Protein AF-A0A7K1BX70-F1 (afdb_monomer_lite)

Structure (mmCIF, N/CA/C/O backbone):
data_AF-A0A7K1BX70-F1
#
_entry.id   AF-A0A7K1BX70-F1
#
loop_
_atom_site.group_PDB
_atom_site.id
_atom_site.type_symbol
_atom_site.label_atom_id
_atom_site.label_alt_id
_atom_site.label_comp_id
_atom_site.label_asym_id
_atom_site.label_entity_id
_atom_site.label_seq_id
_atom_site.pdbx_PDB_ins_code
_atom_site.Cartn_x
_atom_site.Cartn_y
_atom_site.Cartn_z
_atom_site.occupancy
_atom_site.B_iso_or_equiv
_atom_site.auth_seq_id
_atom_site.auth_comp_id
_atom_site.auth_asym_id
_atom_site.auth_atom_id
_atom_site.pdbx_PDB_model_num
ATOM 1 N N . MET A 1 1 ? -24.977 16.972 31.264 1.00 36.94 1 MET A N 1
ATOM 2 C CA . MET A 1 1 ? -24.360 17.171 29.938 1.00 36.94 1 MET A CA 1
ATOM 3 C C . MET A 1 1 ? -24.711 15.942 29.127 1.00 36.94 1 MET A C 1
ATOM 5 O O . MET A 1 1 ? -24.202 14.877 29.434 1.00 36.94 1 MET A O 1
ATOM 9 N N . ASN A 1 2 ? -25.722 16.041 28.268 1.00 39.69 2 ASN A N 1
ATOM 10 C CA . ASN A 1 2 ? -26.367 14.892 27.641 1.00 39.69 2 ASN A CA 1
ATOM 11 C C . ASN A 1 2 ? -26.481 15.146 26.136 1.00 39.69 2 ASN A C 1
ATOM 13 O O . ASN A 1 2 ? -26.977 16.198 25.749 1.00 39.69 2 ASN A O 1
ATOM 17 N N . GLN A 1 3 ? -26.112 14.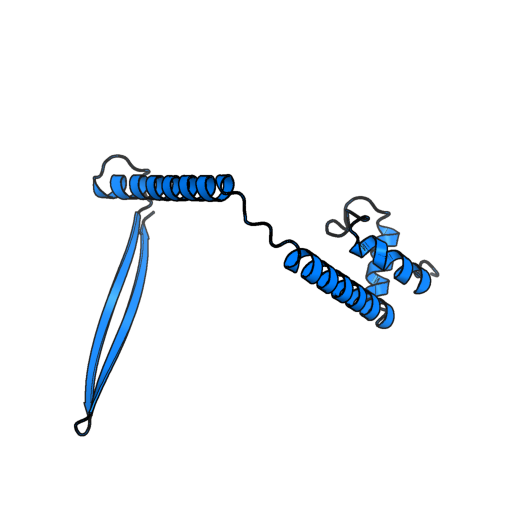116 25.372 1.00 47.56 3 GLN A N 1
ATOM 18 C CA . GLN A 1 3 ? -26.653 13.758 24.058 1.00 47.56 3 GLN A CA 1
ATOM 19 C C . GLN A 1 3 ? -26.112 14.502 22.831 1.00 47.56 3 GLN A C 1
ATOM 21 O O . GLN A 1 3 ? -26.780 15.344 22.249 1.00 47.56 3 GLN A O 1
ATOM 26 N N . ASN A 1 4 ? -24.956 14.032 22.361 1.00 50.25 4 ASN A N 1
ATOM 27 C CA . ASN A 1 4 ? -24.697 13.887 20.926 1.00 50.25 4 ASN A CA 1
ATOM 28 C C . ASN A 1 4 ? -24.062 12.505 20.663 1.00 50.25 4 ASN A C 1
ATOM 30 O O . ASN A 1 4 ? -22.983 12.376 20.094 1.00 50.25 4 ASN A O 1
ATOM 34 N N . LYS A 1 5 ? -24.690 11.452 21.212 1.00 63.41 5 LYS A N 1
ATOM 35 C CA . LYS A 1 5 ? -24.203 10.074 21.082 1.00 63.41 5 LYS A CA 1
ATOM 36 C C . LYS A 1 5 ? -24.778 9.495 19.792 1.00 63.41 5 LYS A C 1
ATOM 38 O O . LYS A 1 5 ? -25.985 9.274 19.720 1.00 63.41 5 LYS A O 1
ATOM 43 N N . VAL A 1 6 ? -23.925 9.295 18.790 1.00 71.00 6 VAL A N 1
ATOM 44 C CA . VAL A 1 6 ? -24.292 8.621 17.537 1.00 71.00 6 VAL A CA 1
ATOM 45 C C . VAL A 1 6 ? -24.867 7.242 17.871 1.00 71.00 6 VAL A C 1
ATOM 47 O O . VAL A 1 6 ? -24.299 6.506 18.685 1.00 71.00 6 VAL A O 1
ATOM 50 N N . ASN A 1 7 ? -26.025 6.921 17.293 1.00 83.31 7 ASN A N 1
ATOM 51 C CA . ASN A 1 7 ? -26.640 5.600 17.430 1.00 83.31 7 ASN A CA 1
ATOM 52 C C . ASN A 1 7 ? -25.920 4.603 16.505 1.00 83.31 7 ASN A C 1
ATOM 54 O O . ASN A 1 7 ? -25.501 4.987 15.415 1.00 83.31 7 ASN A O 1
ATOM 58 N N . CYS A 1 8 ? -25.817 3.334 16.904 1.00 85.69 8 CYS A N 1
ATOM 59 C CA . CYS A 1 8 ? -25.258 2.269 16.073 1.00 85.69 8 CYS A CA 1
ATOM 60 C C . CYS A 1 8 ? -25.926 2.217 14.690 1.00 85.69 8 CYS A C 1
ATOM 62 O O . CYS A 1 8 ? -25.225 2.120 13.695 1.00 85.69 8 CYS A O 1
ATOM 64 N N . ASP A 1 9 ? -27.250 2.388 14.600 1.00 83.88 9 ASP A N 1
ATOM 65 C CA . ASP A 1 9 ? -27.957 2.382 13.305 1.00 83.88 9 ASP A CA 1
ATOM 66 C C . ASP A 1 9 ? -27.480 3.505 12.370 1.00 83.88 9 ASP A C 1
ATOM 68 O O . ASP A 1 9 ? -27.389 3.332 11.156 1.00 83.88 9 ASP A O 1
ATOM 72 N N . GLN A 1 10 ? -27.147 4.666 12.943 1.00 81.44 10 GLN A N 1
ATOM 73 C CA . GLN A 1 10 ? -26.573 5.776 12.189 1.00 81.44 10 GLN A CA 1
ATOM 74 C C . GLN A 1 10 ? -25.132 5.449 11.802 1.00 81.44 10 GLN A C 1
ATOM 76 O O . GLN A 1 10 ? -24.778 5.602 10.639 1.00 81.44 10 GLN A O 1
ATOM 81 N N . ALA A 1 11 ? -24.322 4.950 12.741 1.00 80.06 11 ALA A N 1
ATOM 82 C CA . ALA A 1 11 ? -22.934 4.584 12.481 1.00 80.06 11 ALA A CA 1
ATOM 83 C C . ALA A 1 11 ? -22.810 3.548 11.354 1.00 80.06 11 ALA A C 1
ATOM 85 O O . ALA A 1 11 ? -22.004 3.742 10.449 1.00 80.06 11 ALA A O 1
ATOM 86 N N . LEU A 1 12 ? -23.662 2.518 11.360 1.00 83.62 12 LEU A N 1
ATOM 87 C CA . LEU A 1 12 ? -23.725 1.482 10.328 1.00 83.62 12 LEU A CA 1
ATOM 88 C C . LEU A 1 12 ? -24.042 2.061 8.944 1.00 83.62 12 LEU A C 1
ATOM 90 O O . LEU A 1 12 ? -23.360 1.733 7.979 1.00 83.62 12 LEU A O 1
ATOM 94 N N . ALA A 1 13 ? -25.010 2.978 8.843 1.00 82.88 13 ALA A N 1
ATOM 95 C CA . ALA A 1 13 ? -25.332 3.639 7.575 1.00 82.88 13 ALA A CA 1
ATOM 96 C C . ALA A 1 13 ? -24.161 4.476 7.023 1.00 82.88 13 ALA A C 1
ATOM 98 O O . ALA A 1 13 ? -24.012 4.612 5.809 1.00 82.88 13 ALA A O 1
ATOM 99 N N . PHE A 1 14 ? -23.313 5.019 7.902 1.00 80.88 14 PHE A N 1
ATOM 100 C CA . PHE A 1 14 ? -22.124 5.772 7.500 1.00 80.88 14 PHE A CA 1
ATOM 101 C C . PHE A 1 14 ? -20.930 4.889 7.123 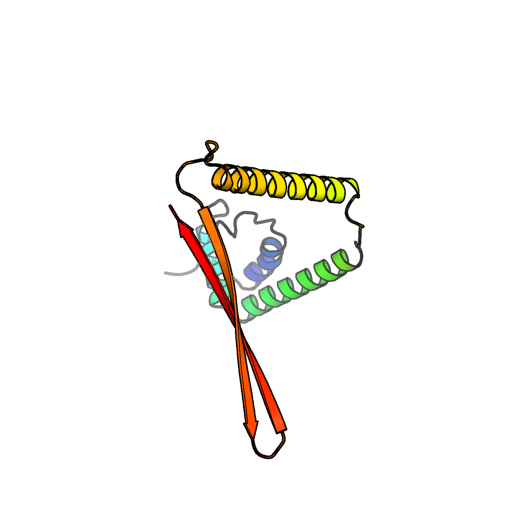1.00 80.88 14 PHE A C 1
ATOM 103 O O . PHE A 1 14 ? -20.039 5.390 6.440 1.00 80.88 14 PHE A O 1
ATOM 110 N N . ILE A 1 15 ? -20.897 3.602 7.497 1.00 82.62 15 ILE A N 1
ATOM 111 C CA . ILE A 1 15 ? -19.802 2.695 7.107 1.00 82.62 15 ILE A CA 1
ATOM 112 C C . ILE A 1 15 ? -19.670 2.665 5.584 1.00 82.62 15 ILE A C 1
ATOM 114 O O . ILE A 1 15 ? -18.582 2.904 5.073 1.00 82.62 15 ILE A O 1
ATOM 118 N N . THR A 1 16 ? -20.770 2.459 4.857 1.00 80.25 16 THR A N 1
ATOM 119 C CA . THR A 1 16 ? -20.764 2.412 3.387 1.00 80.25 16 THR A CA 1
ATOM 120 C C . THR A 1 16 ? -20.200 3.701 2.783 1.00 80.25 16 THR A C 1
ATOM 122 O O . THR A 1 16 ? -19.273 3.651 1.984 1.00 80.25 16 THR A O 1
ATOM 125 N N . LEU A 1 17 ? -20.657 4.863 3.263 1.00 79.69 17 LEU A N 1
ATOM 126 C CA . LEU A 1 17 ? -20.195 6.173 2.784 1.00 79.69 17 LEU A CA 1
ATOM 127 C C . LEU A 1 17 ? -18.699 6.417 3.053 1.00 79.69 17 LEU A C 1
ATOM 129 O O . LEU A 1 17 ? -18.005 7.002 2.218 1.00 79.69 17 LEU A O 1
ATOM 133 N N . ILE A 1 18 ? -18.196 5.958 4.206 1.00 77.81 18 ILE A N 1
ATOM 134 C CA . ILE A 1 18 ? -16.773 6.046 4.564 1.00 77.81 18 ILE A CA 1
ATOM 135 C C . ILE A 1 18 ? -15.930 5.133 3.670 1.00 77.81 18 ILE A C 1
ATOM 137 O O . ILE A 1 18 ? -14.826 5.505 3.268 1.00 77.81 18 ILE A O 1
ATOM 141 N N . LEU A 1 19 ? -16.416 3.927 3.378 1.00 78.19 19 LEU A N 1
ATOM 142 C CA . LEU A 1 19 ? -15.668 2.933 2.612 1.00 78.19 19 LEU A CA 1
ATOM 143 C C . LEU A 1 19 ? -15.669 3.189 1.104 1.00 78.19 19 LEU A C 1
ATOM 145 O O . LEU A 1 19 ? -14.654 2.923 0.454 1.00 78.19 19 LEU A O 1
ATOM 149 N N . ASP A 1 20 ? -16.749 3.757 0.572 1.00 74.75 20 ASP A N 1
ATOM 150 C CA . ASP A 1 20 ? -16.851 4.161 -0.833 1.00 74.75 20 ASP A CA 1
ATOM 151 C C . ASP A 1 20 ? -15.994 5.397 -1.149 1.00 74.75 20 ASP A C 1
ATOM 153 O O . ASP A 1 20 ? -15.793 5.749 -2.311 1.00 74.75 20 ASP A O 1
ATOM 157 N N . GLY A 1 21 ? -15.437 6.050 -0.122 1.00 66.75 21 GLY A N 1
ATOM 158 C CA . GLY A 1 21 ? -14.621 7.250 -0.282 1.00 66.75 21 GLY A CA 1
ATOM 159 C C . GLY A 1 21 ? -15.428 8.475 -0.719 1.00 66.75 21 GLY A C 1
ATOM 160 O O . GLY A 1 21 ? -14.834 9.513 -1.002 1.00 66.75 21 GLY A O 1
ATOM 161 N N . GLU A 1 22 ? -16.766 8.389 -0.735 1.00 56.81 22 GLU A N 1
ATOM 162 C CA . GLU A 1 22 ? -17.656 9.528 -0.997 1.00 56.81 22 GLU A CA 1
ATOM 163 C C . GLU A 1 22 ? -17.511 10.611 0.078 1.00 56.81 22 GLU A C 1
ATOM 165 O O . GLU A 1 22 ? -17.663 11.803 -0.190 1.00 56.81 22 GLU A O 1
ATOM 170 N N . THR A 1 23 ? -17.089 10.223 1.282 1.00 55.44 23 THR A N 1
ATOM 171 C CA . THR A 1 23 ? -16.493 11.142 2.251 1.00 55.44 23 THR A CA 1
ATOM 172 C C . THR A 1 23 ? -15.022 11.367 1.892 1.00 55.44 23 THR A C 1
ATOM 174 O O . THR A 1 23 ? -14.117 10.908 2.593 1.00 55.44 23 THR A O 1
ATOM 177 N N . SER A 1 24 ? -14.748 12.057 0.785 1.00 47.09 24 SER A N 1
ATOM 178 C CA . SER A 1 24 ? -13.389 12.324 0.277 1.00 47.09 24 SER A CA 1
ATOM 179 C C . SER A 1 24 ? -12.553 13.277 1.172 1.00 47.09 24 SER A C 1
ATOM 181 O O . SER A 1 24 ? -11.682 13.990 0.682 1.00 47.09 24 SER A O 1
ATOM 183 N N . ALA A 1 25 ? -12.798 13.281 2.489 1.00 45.62 25 ALA A N 1
ATOM 184 C CA . ALA A 1 25 ? -12.159 14.100 3.518 1.00 45.62 25 ALA A CA 1
ATOM 185 C C . ALA A 1 25 ? -11.946 13.337 4.853 1.00 45.62 25 ALA A C 1
ATOM 187 O O . ALA A 1 25 ? -12.079 13.921 5.920 1.00 45.62 25 ALA A O 1
ATOM 188 N N . VAL A 1 26 ? -11.658 12.023 4.845 1.00 48.91 26 VAL A N 1
ATOM 189 C CA . VAL A 1 26 ? -11.462 11.243 6.102 1.00 48.91 26 VAL A CA 1
ATOM 190 C C . VAL A 1 26 ? -10.019 10.741 6.312 1.00 48.91 26 VAL A C 1
ATOM 192 O O . VAL A 1 26 ? -9.692 10.222 7.373 1.00 48.91 26 VAL A O 1
ATOM 195 N N . ILE A 1 27 ? -9.096 11.011 5.377 1.00 45.62 27 ILE A N 1
ATOM 196 C CA . ILE A 1 27 ? -7.648 11.109 5.703 1.00 45.62 27 ILE A CA 1
ATOM 197 C C . ILE A 1 27 ? -7.230 12.577 5.906 1.00 45.62 27 ILE A C 1
ATOM 199 O O . ILE A 1 27 ? -6.085 12.875 6.224 1.00 45.62 27 ILE A O 1
ATOM 203 N N . ASP A 1 28 ? -8.189 13.497 5.831 1.00 44.75 28 ASP A N 1
ATOM 204 C CA . ASP A 1 28 ? -8.025 14.850 6.337 1.00 44.75 28 ASP A CA 1
ATOM 205 C C . ASP A 1 28 ? -9.244 15.186 7.195 1.00 44.75 28 ASP A C 1
ATOM 207 O O . ASP A 1 28 ? -10.127 15.944 6.808 1.00 44.75 28 ASP A O 1
ATOM 211 N N . ILE A 1 29 ? -9.297 14.589 8.392 1.00 48.41 29 ILE A N 1
ATOM 212 C CA . ILE A 1 29 ? -10.314 14.845 9.436 1.00 48.41 29 ILE A CA 1
ATOM 213 C C . ILE A 1 29 ? -10.342 16.346 9.843 1.00 48.41 29 ILE A C 1
ATOM 215 O O . ILE A 1 29 ? -11.140 16.764 10.672 1.00 48.41 29 ILE A O 1
ATOM 219 N N . SER A 1 30 ? -9.508 17.196 9.235 1.00 46.50 30 SER A N 1
ATOM 220 C CA . SER A 1 30 ? -9.524 18.647 9.398 1.00 46.50 30 SER A CA 1
ATOM 221 C C . SER A 1 30 ? -10.386 19.407 8.369 1.00 46.50 30 SER A C 1
ATOM 223 O O . SER A 1 30 ? -10.760 20.544 8.646 1.00 46.50 30 SER A O 1
ATOM 225 N N . GLN A 1 31 ? -10.677 18.802 7.209 1.00 46.78 31 GLN A N 1
ATOM 226 C CA . GLN A 1 31 ? -11.247 19.395 5.987 1.00 46.78 31 GLN A CA 1
ATOM 227 C C . GLN A 1 31 ? -12.708 19.892 6.027 1.00 46.78 31 GLN A C 1
ATOM 229 O O . GLN A 1 31 ? -12.969 21.065 6.240 1.00 46.78 31 GLN A O 1
ATOM 234 N N . ASP A 1 32 ? -13.680 19.012 5.718 1.00 50.62 32 ASP A N 1
ATOM 235 C CA . ASP A 1 32 ? -14.966 19.476 5.147 1.00 50.62 32 ASP A CA 1
ATOM 236 C C . ASP A 1 32 ? -16.201 18.554 5.346 1.00 50.62 32 ASP A C 1
ATOM 238 O O . ASP A 1 32 ? -17.093 18.489 4.504 1.00 50.62 32 ASP A O 1
ATOM 242 N N . PHE A 1 33 ? -16.347 17.877 6.488 1.00 49.41 33 PHE A N 1
ATOM 243 C CA . PHE A 1 33 ? -17.638 17.277 6.884 1.00 49.41 33 PHE A CA 1
ATOM 244 C C . PHE A 1 33 ? -17.866 17.500 8.379 1.00 49.41 33 PHE A C 1
ATOM 246 O O . PHE A 1 33 ? -17.353 16.727 9.175 1.00 49.41 33 PHE A O 1
ATOM 253 N N . ASN A 1 34 ? -18.594 18.568 8.753 1.00 54.47 34 ASN A N 1
ATOM 254 C CA . ASN A 1 34 ? -19.058 18.878 10.123 1.00 54.47 34 ASN A CA 1
ATOM 255 C C . ASN A 1 34 ? -18.187 18.247 11.228 1.00 54.47 34 ASN A C 1
ATOM 257 O O . ASN A 1 34 ? -18.534 17.179 11.739 1.00 54.47 34 ASN A O 1
ATOM 261 N N . SER A 1 35 ? -17.065 18.891 11.567 1.00 61.09 35 SER A N 1
ATOM 262 C CA . SER A 1 35 ? -16.010 18.345 12.441 1.00 61.09 35 SER A CA 1
ATOM 263 C C . SER A 1 35 ? -16.534 17.655 13.709 1.00 61.09 35 SER A C 1
ATOM 265 O O . SER A 1 35 ? -16.026 16.613 14.101 1.00 61.09 35 SER A O 1
ATOM 267 N N . GLU A 1 36 ? -17.621 18.158 14.299 1.00 66.38 36 GLU A N 1
ATOM 268 C CA . GLU A 1 36 ? -18.240 17.583 15.499 1.00 66.38 36 GLU A CA 1
ATOM 269 C C . GLU A 1 36 ? -18.868 16.190 15.275 1.00 66.38 36 GLU A C 1
ATOM 271 O O . GLU A 1 36 ? -18.787 15.314 16.139 1.00 66.38 36 GLU A O 1
ATOM 276 N N . PHE A 1 37 ? -19.489 15.948 14.116 1.00 70.94 37 PHE A N 1
ATOM 277 C CA . PHE A 1 37 ? -20.147 14.670 13.828 1.00 70.94 37 PHE A CA 1
ATOM 278 C C . PHE A 1 37 ? -19.141 13.590 13.416 1.00 70.94 37 PHE A C 1
ATOM 280 O O . PHE A 1 37 ? -19.260 12.448 13.859 1.00 70.94 37 PHE A O 1
ATOM 287 N N . GLY A 1 38 ? -18.126 13.949 12.621 1.00 70.12 38 GLY A N 1
ATOM 288 C CA . GLY A 1 38 ? -17.043 13.036 12.240 1.00 70.12 38 GLY A CA 1
ATOM 289 C C . GLY A 1 38 ? -16.210 12.576 13.441 1.00 70.12 38 GLY A C 1
ATOM 290 O O . GLY A 1 38 ? -15.900 11.388 13.566 1.00 70.12 38 GLY A O 1
ATOM 291 N N . GLU A 1 39 ? -15.919 13.487 14.373 1.00 73.31 39 GLU A N 1
ATOM 292 C CA . GLU A 1 39 ? -15.261 13.157 15.642 1.00 73.31 39 GLU A CA 1
ATOM 293 C C . GLU A 1 39 ? -16.133 12.236 16.506 1.00 73.31 39 GLU A C 1
ATOM 295 O O . GLU A 1 39 ? -15.656 11.201 16.970 1.00 73.31 39 GLU A O 1
ATOM 300 N N . SER A 1 40 ? -17.427 12.545 16.663 1.00 79.31 40 SER A N 1
ATOM 301 C CA . SER A 1 40 ? -18.358 11.705 17.434 1.00 79.31 40 SER A CA 1
ATOM 302 C C . SER A 1 40 ? -18.508 10.298 16.841 1.00 79.31 40 SER A C 1
ATOM 304 O O . SER A 1 40 ? -18.550 9.307 17.572 1.00 79.31 40 SER A O 1
ATOM 306 N N . LEU A 1 41 ? -18.517 10.183 15.511 1.00 78.31 41 LEU A N 1
ATOM 307 C CA . LEU A 1 41 ? -18.566 8.903 14.812 1.00 78.31 41 LEU A CA 1
ATOM 308 C C . LEU A 1 41 ? -17.261 8.108 14.976 1.00 78.31 41 LEU A C 1
ATOM 310 O O . LEU A 1 41 ? -17.299 6.902 15.212 1.00 78.31 41 LEU A O 1
ATOM 314 N N . THR A 1 42 ? -16.109 8.780 14.922 1.00 79.06 42 THR A N 1
ATOM 315 C CA . THR A 1 42 ? -14.801 8.154 15.175 1.00 79.06 42 THR A CA 1
ATOM 316 C C . THR A 1 42 ? -14.722 7.607 16.598 1.00 79.06 42 THR A C 1
ATOM 318 O O . THR A 1 42 ? -14.315 6.464 16.798 1.00 79.06 42 THR A O 1
ATOM 321 N N . ILE A 1 43 ? -15.175 8.387 17.583 1.00 82.75 43 ILE A N 1
ATOM 322 C CA . ILE A 1 43 ? -15.259 7.954 18.982 1.00 82.75 43 ILE A CA 1
ATOM 323 C C . ILE A 1 43 ? -16.225 6.770 19.113 1.00 82.75 43 ILE A C 1
ATOM 325 O O . ILE A 1 43 ? -15.906 5.793 19.786 1.00 82.75 43 ILE A O 1
ATOM 329 N N . HIS A 1 44 ? -17.370 6.796 18.424 1.00 85.00 44 HIS A N 1
ATOM 330 C CA . HIS A 1 44 ? -18.314 5.679 18.438 1.00 85.00 44 HIS A CA 1
ATOM 331 C C . HIS A 1 44 ? -17.676 4.380 17.933 1.00 85.00 44 HIS A C 1
ATOM 333 O O . HIS A 1 44 ? -17.825 3.351 18.586 1.00 85.00 44 HIS A O 1
ATOM 339 N N . PHE A 1 45 ? -16.937 4.407 16.820 1.00 81.19 45 PHE A N 1
ATOM 340 C CA . PHE A 1 45 ? -16.239 3.217 16.322 1.00 81.19 45 PHE A CA 1
ATOM 341 C C . PHE A 1 45 ? -15.131 2.729 17.267 1.00 81.19 45 PHE A C 1
ATOM 343 O O . PHE A 1 45 ? -14.881 1.533 17.316 1.00 81.19 45 PHE A O 1
ATOM 350 N N . GLN A 1 46 ? -14.506 3.614 18.049 1.00 83.19 46 GLN A N 1
ATOM 351 C CA . GLN A 1 46 ? -13.513 3.224 19.061 1.00 83.19 46 GLN A CA 1
ATOM 352 C C . GLN A 1 46 ? -14.145 2.626 20.328 1.00 83.19 46 GLN A C 1
ATOM 354 O O . GLN A 1 46 ? -13.553 1.761 20.968 1.00 83.19 46 GLN A O 1
ATOM 359 N N . GLU A 1 47 ? -15.335 3.087 20.716 1.00 86.12 47 GLU A N 1
ATOM 360 C CA . GLU A 1 47 ? -16.021 2.632 21.932 1.00 86.12 47 GLU A CA 1
ATOM 361 C C . GLU A 1 47 ? -16.965 1.439 21.687 1.00 86.12 47 GLU A C 1
ATOM 363 O O . GLU A 1 47 ? -17.303 0.706 22.622 1.00 86.12 47 GLU A O 1
ATOM 368 N N . CYS A 1 48 ? -17.417 1.235 20.446 1.00 87.38 48 CYS A N 1
ATOM 369 C CA . CYS A 1 48 ? -18.439 0.260 20.074 1.00 87.38 48 CYS A CA 1
ATOM 370 C C . CYS A 1 48 ? -17.849 -0.894 19.248 1.00 87.38 48 CYS A C 1
ATOM 372 O O . CYS A 1 48 ? -17.879 -0.884 18.017 1.00 87.38 48 CYS A O 1
ATOM 374 N N . SER A 1 49 ? -17.408 -1.947 19.944 1.00 87.38 49 SER A N 1
ATOM 375 C CA . SER A 1 49 ? -16.884 -3.182 19.337 1.00 87.38 49 SER A CA 1
ATOM 376 C C . SER A 1 49 ? -17.739 -3.787 18.201 1.00 87.38 49 SER A C 1
ATOM 378 O O . SER A 1 49 ? -17.147 -4.181 17.199 1.00 87.38 49 SER A O 1
ATOM 380 N N . PRO A 1 50 ? -19.089 -3.860 18.267 1.00 87.69 50 PRO A N 1
ATOM 381 C CA . PRO A 1 50 ? -19.861 -4.423 17.155 1.00 87.69 50 PRO A CA 1
ATOM 382 C C . PRO A 1 50 ? -19.845 -3.543 15.894 1.00 87.69 50 PRO A C 1
ATOM 384 O O . PRO A 1 50 ? -19.859 -4.065 14.784 1.00 87.69 50 PRO A O 1
ATOM 387 N N . CYS A 1 51 ? -19.790 -2.214 16.034 1.00 86.25 51 CYS A N 1
ATOM 388 C CA . CYS A 1 51 ? -19.693 -1.315 14.877 1.00 86.25 51 CYS A CA 1
ATOM 389 C C . CYS A 1 51 ? -18.283 -1.335 14.273 1.00 86.25 51 CYS A C 1
ATOM 391 O O . CYS A 1 51 ? -18.134 -1.259 13.056 1.00 86.25 51 CYS A O 1
ATOM 393 N N . GLU A 1 52 ? -17.252 -1.484 15.108 1.00 86.12 52 GLU A N 1
ATOM 394 C CA . GLU A 1 52 ? -15.875 -1.698 14.656 1.00 86.12 52 GLU A CA 1
ATOM 395 C C . GLU A 1 52 ? -15.739 -3.003 13.859 1.00 86.12 52 GLU A C 1
ATOM 397 O O . GLU A 1 52 ? -15.154 -3.006 12.773 1.00 86.12 52 GLU A O 1
ATOM 402 N N . SER A 1 53 ? -16.315 -4.105 14.360 1.00 88.19 53 SER A N 1
ATOM 403 C CA . SER A 1 53 ? -16.266 -5.391 13.661 1.00 88.19 53 SER A CA 1
ATOM 404 C C . SER A 1 53 ? -16.982 -5.341 12.318 1.00 88.19 53 SER A C 1
ATOM 406 O O . SER A 1 53 ? -16.478 -5.902 11.349 1.00 88.19 53 SER A O 1
ATOM 408 N N . GLU A 1 54 ? -18.113 -4.635 12.241 1.00 87.56 54 GLU A N 1
ATOM 409 C CA . GLU A 1 54 ? -18.846 -4.474 10.985 1.00 87.56 54 GLU A CA 1
ATOM 410 C C . GLU A 1 54 ? -18.047 -3.637 9.979 1.00 87.56 54 GLU A C 1
ATOM 412 O O . GLU A 1 54 ? -17.917 -4.003 8.816 1.00 87.56 54 GLU A O 1
ATOM 417 N N . MET A 1 55 ? -17.403 -2.558 10.436 1.00 84.62 55 MET A N 1
ATOM 418 C CA . MET A 1 55 ? -16.539 -1.740 9.582 1.00 84.62 55 MET A CA 1
ATOM 419 C C . MET A 1 55 ? -15.344 -2.541 9.043 1.00 84.62 55 MET A C 1
ATOM 421 O O . MET A 1 55 ? -14.950 -2.381 7.885 1.00 84.62 55 MET A O 1
ATOM 425 N N . ALA A 1 56 ? -14.748 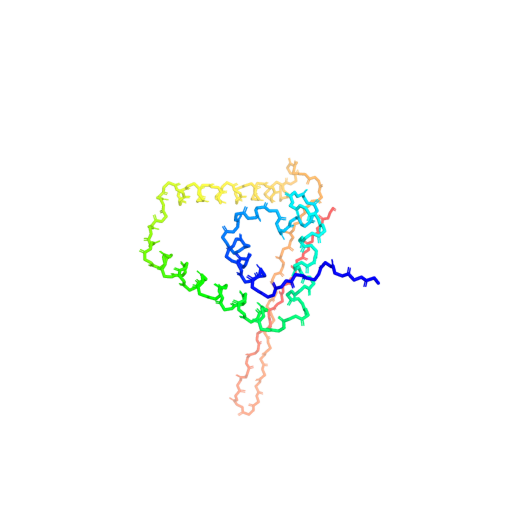-3.398 9.875 1.00 86.25 56 ALA A N 1
ATOM 426 C CA . ALA A 1 56 ? -13.670 -4.288 9.461 1.00 86.25 56 ALA A CA 1
ATOM 427 C C . ALA A 1 56 ? -14.159 -5.351 8.464 1.00 86.25 56 ALA A C 1
ATOM 429 O O . ALA A 1 56 ? -13.478 -5.603 7.467 1.00 86.25 56 ALA A O 1
ATOM 430 N N . HIS A 1 57 ? -15.342 -5.922 8.701 1.00 90.56 57 HIS A N 1
ATOM 431 C CA . HIS A 1 57 ? -15.971 -6.891 7.811 1.00 90.56 57 HIS A CA 1
ATOM 432 C C . HIS A 1 57 ? -16.236 -6.292 6.426 1.00 90.56 57 HIS A C 1
ATOM 434 O O . HIS A 1 57 ? -15.767 -6.828 5.424 1.00 90.56 57 HIS A O 1
ATOM 440 N N . GLU A 1 58 ? -16.884 -5.131 6.363 1.00 86.88 58 GLU A N 1
ATOM 441 C CA . GLU A 1 58 ? -17.189 -4.448 5.103 1.00 86.88 58 GLU A CA 1
ATOM 442 C C . GLU A 1 58 ? -15.911 -4.061 4.333 1.00 86.88 58 GLU A C 1
ATOM 444 O O . GLU A 1 58 ? -15.823 -4.216 3.111 1.00 86.88 58 GLU A O 1
ATOM 449 N N . ARG A 1 59 ? -14.841 -3.656 5.038 1.00 87.00 59 ARG A N 1
ATOM 450 C CA . ARG A 1 59 ? -13.513 -3.446 4.424 1.00 87.00 59 ARG A CA 1
ATOM 451 C C . ARG A 1 59 ? -12.952 -4.715 3.800 1.00 87.00 59 ARG A C 1
ATOM 453 O O . ARG A 1 59 ? -12.365 -4.662 2.718 1.00 87.00 59 ARG A O 1
ATOM 460 N N . GLU A 1 60 ? -13.071 -5.844 4.486 1.00 90.12 60 GLU A N 1
ATOM 461 C CA . GLU A 1 60 ? -12.597 -7.130 3.985 1.00 90.12 60 GLU A CA 1
ATOM 462 C C . GLU A 1 60 ? -13.391 -7.578 2.752 1.00 90.12 60 GLU A C 1
ATOM 464 O O . GLU A 1 60 ? -12.789 -7.997 1.757 1.00 90.12 60 GLU A O 1
ATOM 469 N N . VAL A 1 61 ? -14.716 -7.416 2.779 1.00 90.44 61 VAL A N 1
ATOM 470 C CA . VAL A 1 61 ? -15.610 -7.709 1.652 1.00 90.44 61 VAL A CA 1
ATOM 471 C C . VAL A 1 61 ? -15.230 -6.868 0.433 1.00 90.44 61 VAL A C 1
ATOM 473 O O . VAL A 1 61 ? -14.990 -7.422 -0.643 1.00 90.44 61 VAL A O 1
ATOM 476 N N . LEU A 1 62 ? -15.060 -5.552 0.596 1.00 86.31 62 LEU A N 1
ATOM 477 C CA . LEU A 1 62 ? -14.643 -4.663 -0.493 1.00 86.31 62 LEU A CA 1
ATOM 478 C C . LEU A 1 62 ? -13.259 -5.004 -1.040 1.00 86.31 62 LEU A C 1
ATOM 480 O O . LEU A 1 62 ? -13.056 -5.017 -2.253 1.00 86.31 62 LEU A O 1
ATOM 484 N N . ASN A 1 63 ? -12.292 -5.296 -0.172 1.00 86.38 63 ASN A N 1
ATOM 485 C CA . ASN A 1 63 ? -10.957 -5.698 -0.611 1.00 86.38 63 ASN A CA 1
ATOM 486 C C . ASN A 1 63 ? -10.992 -7.009 -1.395 1.00 86.38 63 ASN A C 1
ATOM 488 O O . ASN A 1 63 ? -10.261 -7.170 -2.371 1.00 86.38 63 ASN A O 1
ATOM 492 N N . THR A 1 64 ? -11.843 -7.939 -0.983 1.00 87.94 64 THR A N 1
ATOM 493 C CA . THR A 1 64 ? -12.043 -9.212 -1.670 1.00 87.94 64 THR A CA 1
ATOM 494 C C . THR A 1 64 ? -12.681 -8.997 -3.041 1.00 87.94 64 THR A C 1
ATOM 496 O O . THR A 1 64 ? -12.169 -9.511 -4.035 1.00 87.94 64 THR A O 1
ATOM 499 N N . LEU A 1 65 ? -13.712 -8.154 -3.130 1.00 87.12 65 LEU A N 1
ATOM 500 C CA . LEU A 1 65 ? -14.328 -7.770 -4.399 1.00 87.12 65 LEU A CA 1
ATOM 501 C C . LEU A 1 65 ? -13.324 -7.089 -5.340 1.00 87.12 65 LEU A C 1
ATOM 503 O O . LEU A 1 65 ? -13.200 -7.485 -6.496 1.00 87.12 65 LEU A O 1
ATOM 507 N N . LYS A 1 66 ? -12.546 -6.124 -4.834 1.00 84.62 66 LYS A N 1
ATOM 508 C CA . LYS A 1 66 ? -11.480 -5.457 -5.598 1.00 84.62 66 LYS A CA 1
ATOM 509 C C . LYS A 1 66 ? -10.447 -6.455 -6.107 1.00 84.62 66 LYS A C 1
ATOM 511 O O . LYS A 1 66 ? -10.060 -6.380 -7.264 1.00 84.62 66 LYS A O 1
ATOM 516 N N . LYS A 1 67 ? -10.031 -7.419 -5.280 1.00 84.19 67 LYS A N 1
ATOM 517 C CA . LYS A 1 67 ? -9.117 -8.489 -5.709 1.00 84.19 67 LYS A CA 1
ATOM 518 C C . LYS A 1 67 ? -9.712 -9.313 -6.845 1.00 84.19 67 LYS A C 1
ATOM 520 O O . LYS A 1 67 ? -9.000 -9.576 -7.805 1.00 84.19 67 LYS A O 1
ATOM 525 N N . TYR A 1 68 ? -10.988 -9.695 -6.770 1.00 86.38 68 TYR A N 1
ATOM 526 C CA . TYR A 1 68 ? -11.641 -10.410 -7.868 1.00 86.38 68 TYR A CA 1
ATOM 527 C C . TYR A 1 68 ? -11.670 -9.575 -9.150 1.00 86.38 68 TYR A C 1
ATOM 529 O O . TYR A 1 68 ? -11.243 -10.066 -10.190 1.00 86.38 68 TYR A O 1
ATOM 537 N N . MET A 1 69 ? -12.057 -8.300 -9.065 1.00 81.19 69 MET A N 1
ATOM 538 C CA . MET A 1 69 ? -12.072 -7.400 -10.223 1.00 81.19 69 MET A CA 1
ATOM 539 C C . MET A 1 69 ? -10.680 -7.195 -10.835 1.00 81.19 69 MET A C 1
ATOM 541 O O . MET A 1 69 ? -10.537 -7.242 -12.052 1.00 81.19 69 MET A O 1
ATOM 545 N N . THR A 1 70 ? -9.643 -7.007 -10.015 1.00 77.25 70 THR A N 1
ATOM 546 C CA . THR A 1 70 ? -8.260 -6.866 -10.496 1.00 77.25 70 THR A CA 1
ATOM 547 C C . THR A 1 70 ? -7.737 -8.162 -11.109 1.00 77.25 70 THR A C 1
ATOM 549 O O . THR A 1 70 ? -7.031 -8.124 -12.109 1.00 77.25 70 THR A O 1
ATOM 552 N N . ASN A 1 71 ? -8.089 -9.315 -10.538 1.00 71.50 71 ASN A N 1
ATOM 553 C CA . ASN A 1 71 ? -7.678 -10.609 -11.078 1.00 71.50 71 ASN A CA 1
ATOM 554 C C . ASN A 1 71 ? -8.363 -10.917 -12.419 1.00 71.50 71 ASN A C 1
ATOM 556 O O . ASN A 1 71 ? -7.754 -11.551 -13.277 1.00 71.50 71 ASN A O 1
ATOM 560 N N . GLU A 1 72 ? -9.608 -10.476 -12.616 1.00 70.12 72 GLU A N 1
ATOM 561 C CA . GLU A 1 72 ? -10.304 -10.603 -13.902 1.00 70.12 72 GLU A CA 1
ATOM 562 C C . GLU A 1 72 ? -9.807 -9.580 -14.934 1.00 70.12 72 GLU A C 1
ATOM 564 O O . GLU A 1 72 ? -9.667 -9.908 -16.112 1.00 70.12 72 GLU A O 1
ATOM 569 N N . CYS A 1 73 ? -9.460 -8.367 -14.499 1.00 62.72 73 CYS A N 1
ATOM 570 C CA . CYS A 1 73 ? -8.877 -7.325 -15.340 1.00 62.72 73 CYS A CA 1
ATOM 571 C C . CYS A 1 73 ? -7.343 -7.452 -15.413 1.00 62.72 73 CYS A C 1
ATOM 573 O O . CYS A 1 73 ? -6.596 -6.571 -14.989 1.00 62.72 73 CYS A O 1
ATOM 575 N N . CYS A 1 74 ? -6.856 -8.562 -15.971 1.00 64.25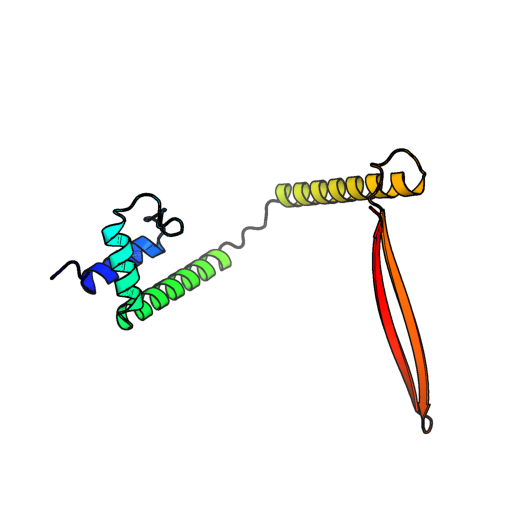 74 CYS A N 1
ATOM 576 C CA . CYS A 1 74 ? -5.447 -8.712 -16.349 1.00 64.25 74 CYS A CA 1
ATOM 577 C C . CYS A 1 74 ? -5.176 -8.027 -17.700 1.00 64.25 74 CYS A C 1
ATOM 579 O O . CYS A 1 74 ? -4.753 -8.676 -18.660 1.00 64.25 74 CYS A O 1
ATOM 581 N N . GLU A 1 75 ? -5.451 -6.726 -17.813 1.00 69.25 75 GLU A N 1
ATOM 582 C CA . GLU A 1 75 ? -5.030 -5.977 -18.996 1.00 69.25 75 GLU A CA 1
ATOM 583 C C . GLU A 1 75 ? -3.502 -5.916 -19.028 1.00 69.25 75 GLU A C 1
ATOM 585 O O . GLU A 1 75 ? -2.840 -5.507 -18.070 1.00 69.25 75 GLU A O 1
ATOM 590 N N . GLN A 1 76 ? -2.923 -6.375 -20.137 1.00 67.69 76 GLN A N 1
ATOM 591 C CA . GLN A 1 76 ? -1.489 -6.281 -20.342 1.00 67.69 76 GLN A CA 1
ATOM 592 C C . GLN A 1 76 ? -1.108 -4.801 -20.385 1.00 67.69 76 GLN A C 1
ATOM 594 O O . GLN A 1 76 ? -1.707 -4.026 -21.132 1.00 67.69 76 GLN A O 1
ATOM 599 N N . ALA A 1 77 ? -0.118 -4.410 -19.578 1.00 69.94 77 ALA A N 1
ATOM 600 C CA . ALA A 1 77 ? 0.364 -3.036 -19.560 1.00 69.94 77 ALA A CA 1
ATOM 601 C C . ALA A 1 77 ? 0.704 -2.591 -20.997 1.00 69.94 77 ALA A C 1
ATOM 603 O O . ALA A 1 77 ? 1.469 -3.307 -21.656 1.00 69.94 77 ALA A O 1
ATOM 604 N N . PRO A 1 78 ? 0.172 -1.445 -21.473 1.00 83.69 78 PRO A N 1
ATOM 605 C CA . PRO A 1 78 ? 0.412 -0.948 -22.822 1.00 83.69 78 PRO A CA 1
ATOM 606 C C . PRO A 1 78 ? 1.901 -0.958 -23.171 1.00 83.69 78 PRO A C 1
ATOM 608 O O . PRO A 1 78 ? 2.722 -0.480 -22.384 1.00 83.69 78 PRO A O 1
ATOM 611 N N . GLU A 1 79 ? 2.250 -1.473 -24.351 1.00 83.69 79 GLU A N 1
ATOM 612 C CA . GLU A 1 79 ? 3.647 -1.571 -24.807 1.00 83.69 79 GLU A CA 1
ATOM 613 C C . GLU A 1 79 ? 4.353 -0.208 -24.782 1.00 83.69 79 GLU A C 1
ATOM 615 O O . GLU A 1 79 ? 5.519 -0.116 -24.409 1.00 83.69 79 GLU A O 1
ATOM 620 N N . GLU A 1 80 ? 3.618 0.871 -25.061 1.00 87.50 80 GLU A N 1
ATOM 621 C CA . GLU A 1 80 ? 4.120 2.244 -24.981 1.00 87.50 80 GLU A CA 1
ATOM 622 C C . GLU A 1 80 ? 4.616 2.615 -23.572 1.00 87.50 80 GLU A C 1
ATOM 624 O O . GLU A 1 80 ? 5.656 3.256 -23.428 1.00 87.50 80 GLU A O 1
ATOM 629 N N . LEU A 1 81 ? 3.914 2.199 -22.510 1.00 84.50 81 LEU A N 1
ATOM 630 C CA . LEU A 1 81 ? 4.355 2.459 -21.136 1.00 84.50 81 LEU A CA 1
ATOM 631 C C . LEU A 1 81 ? 5.609 1.657 -20.798 1.00 84.50 81 LEU A C 1
ATOM 633 O O . LEU A 1 81 ? 6.509 2.187 -20.152 1.00 84.50 81 LEU A O 1
ATOM 637 N N . GLN A 1 82 ? 5.690 0.408 -21.259 1.00 85.25 82 GLN A N 1
ATOM 638 C CA . GLN A 1 82 ? 6.882 -0.417 -21.064 1.00 85.25 82 GLN A CA 1
ATOM 639 C C . GLN A 1 82 ? 8.091 0.202 -21.770 1.00 85.25 82 GLN A C 1
ATOM 641 O O . GLN A 1 82 ? 9.155 0.330 -21.165 1.00 85.25 82 GLN A O 1
ATOM 646 N N . GLN A 1 83 ? 7.906 0.662 -23.010 1.00 89.12 83 GLN A N 1
ATOM 647 C CA . GLN A 1 83 ? 8.945 1.345 -23.770 1.00 89.12 83 GLN A CA 1
ATOM 648 C C . GLN A 1 83 ? 9.383 2.643 -23.081 1.00 89.12 83 GLN A C 1
ATOM 650 O O . GLN A 1 83 ? 10.575 2.856 -22.875 1.00 89.12 83 GLN A O 1
ATOM 655 N N . ARG A 1 84 ? 8.438 3.475 -22.634 1.00 91.69 84 ARG A N 1
ATOM 656 C CA . ARG A 1 84 ? 8.753 4.722 -21.921 1.00 91.69 84 ARG A CA 1
ATOM 657 C C . ARG A 1 84 ? 9.486 4.479 -20.605 1.00 91.69 84 ARG A C 1
ATOM 659 O O . ARG A 1 84 ? 10.406 5.225 -20.285 1.00 91.69 84 ARG A O 1
ATOM 666 N N . LEU A 1 85 ? 9.103 3.456 -19.841 1.00 89.19 85 LEU A N 1
ATOM 667 C CA . LEU A 1 85 ? 9.812 3.090 -18.613 1.00 89.19 85 LEU A CA 1
ATOM 668 C C . LEU A 1 85 ? 11.234 2.614 -18.913 1.00 89.19 85 LEU A C 1
ATOM 670 O O . LEU A 1 85 ? 12.159 2.970 -18.184 1.00 89.19 85 LEU A O 1
ATOM 674 N N . HIS A 1 86 ? 11.418 1.854 -19.992 1.00 89.75 86 HIS A N 1
ATOM 675 C CA . HIS A 1 86 ? 12.738 1.428 -20.440 1.00 89.75 86 HIS A CA 1
ATOM 676 C C . HIS A 1 86 ? 13.616 2.635 -20.792 1.00 89.75 86 HIS A C 1
ATOM 678 O O . HIS A 1 86 ? 14.684 2.799 -20.209 1.00 89.75 86 HIS A O 1
ATOM 684 N N . GLU A 1 87 ? 13.114 3.541 -21.633 1.00 91.50 87 GLU A N 1
ATOM 685 C CA . GLU A 1 87 ? 13.808 4.773 -22.033 1.00 91.50 87 GLU A CA 1
ATOM 686 C C . GLU A 1 87 ? 14.149 5.667 -20.829 1.00 91.50 87 GLU A C 1
ATOM 688 O O . GLU A 1 87 ? 15.255 6.197 -20.730 1.00 91.50 87 GLU A O 1
ATOM 693 N N . GLN A 1 88 ? 13.225 5.816 -19.874 1.00 93.25 88 GLN A N 1
ATOM 694 C CA . GLN A 1 88 ? 13.465 6.578 -18.644 1.00 93.25 88 GLN A CA 1
ATOM 695 C C . GLN A 1 88 ? 14.542 5.935 -17.768 1.00 93.25 88 GLN A C 1
ATOM 697 O O . GLN A 1 88 ? 15.368 6.641 -17.188 1.00 93.25 88 GLN A O 1
ATOM 702 N N . THR A 1 89 ? 14.548 4.606 -17.680 1.00 88.31 89 THR A N 1
ATOM 703 C CA . THR A 1 89 ? 15.536 3.861 -16.895 1.00 88.31 89 THR A CA 1
ATOM 704 C C . THR A 1 89 ? 16.920 3.957 -17.532 1.00 88.31 89 THR A C 1
ATOM 706 O O . THR A 1 89 ? 17.899 4.213 -16.832 1.00 88.31 89 THR A O 1
ATOM 709 N N . GLU A 1 90 ? 17.007 3.826 -18.857 1.00 87.94 90 GLU A N 1
ATOM 710 C CA . GLU A 1 90 ? 18.252 4.021 -19.604 1.00 87.94 90 GLU A CA 1
ATOM 711 C C . GLU A 1 90 ? 18.773 5.456 -19.476 1.00 87.94 90 GLU A C 1
ATOM 713 O O . GLU A 1 90 ? 19.962 5.658 -19.225 1.00 87.94 90 GLU A O 1
ATOM 718 N N . LEU A 1 91 ? 17.894 6.458 -19.577 1.00 89.56 91 LEU A N 1
ATOM 719 C CA . LEU A 1 91 ? 18.262 7.863 -19.404 1.00 89.56 91 LEU A CA 1
ATOM 720 C C . LEU A 1 91 ? 18.814 8.134 -18.001 1.00 89.56 91 LEU A C 1
ATOM 722 O O . LEU A 1 91 ? 19.839 8.804 -17.861 1.00 89.56 91 LEU A O 1
ATOM 726 N N . LEU A 1 92 ? 18.162 7.602 -16.965 1.00 82.81 92 LEU A N 1
ATOM 727 C CA . LEU A 1 92 ? 18.626 7.734 -15.587 1.00 82.81 92 LEU A CA 1
ATOM 728 C C . LEU A 1 92 ? 19.983 7.045 -15.391 1.00 82.81 92 LEU A C 1
ATOM 730 O O . LEU A 1 92 ? 20.894 7.637 -14.812 1.00 82.81 92 LEU A O 1
ATOM 734 N N . ALA A 1 93 ? 20.152 5.832 -15.924 1.00 79.38 93 ALA A N 1
ATOM 735 C CA . ALA A 1 93 ? 21.420 5.111 -15.875 1.00 79.38 93 ALA A CA 1
ATOM 736 C C . ALA A 1 93 ? 22.542 5.887 -16.584 1.00 79.38 93 ALA A C 1
ATOM 738 O O . ALA A 1 93 ? 23.642 6.010 -16.045 1.00 79.38 93 ALA A O 1
ATOM 739 N N . ALA A 1 94 ? 22.260 6.475 -17.750 1.00 79.00 94 ALA A N 1
ATOM 740 C CA . ALA A 1 94 ? 23.199 7.325 -18.474 1.00 79.00 94 ALA A CA 1
ATOM 741 C C . ALA A 1 94 ? 23.533 8.611 -17.701 1.00 79.00 94 ALA A C 1
ATOM 743 O O . ALA A 1 94 ? 24.692 9.020 -17.677 1.00 79.00 94 ALA A O 1
ATOM 744 N N . GLN A 1 95 ? 22.559 9.231 -17.028 1.00 79.38 95 GLN A N 1
ATOM 745 C CA . GLN A 1 95 ? 22.785 10.410 -16.190 1.00 79.38 95 GLN A CA 1
ATOM 746 C C . GLN A 1 95 ? 23.692 10.083 -14.998 1.00 79.38 95 GLN A C 1
ATOM 748 O O . GLN A 1 95 ? 24.652 10.810 -14.744 1.00 79.38 95 GLN A O 1
ATOM 753 N N . MET A 1 96 ? 23.437 8.970 -14.309 1.00 73.56 96 MET A N 1
ATOM 754 C CA . MET A 1 96 ? 24.275 8.500 -13.204 1.00 73.56 96 MET A CA 1
ATOM 755 C C . MET A 1 96 ? 25.679 8.114 -13.688 1.00 73.56 96 MET A C 1
ATOM 757 O O . MET A 1 96 ? 26.669 8.460 -13.047 1.00 73.56 96 MET A O 1
ATOM 761 N N . ALA A 1 97 ? 25.791 7.456 -14.846 1.00 70.88 97 ALA A N 1
ATOM 762 C CA . ALA A 1 97 ? 27.071 7.097 -15.450 1.00 70.88 97 ALA A CA 1
ATOM 763 C C . ALA A 1 97 ? 27.856 8.321 -15.941 1.00 70.88 97 ALA A C 1
ATOM 765 O O . ALA A 1 97 ? 29.073 8.347 -15.807 1.00 70.88 97 ALA A O 1
ATOM 766 N N . ALA A 1 98 ? 27.195 9.352 -16.469 1.00 66.25 98 ALA A N 1
ATOM 767 C CA . ALA A 1 98 ? 27.835 10.614 -16.827 1.00 66.25 98 ALA A CA 1
ATOM 768 C C . ALA A 1 98 ? 28.309 11.367 -15.575 1.00 66.25 98 ALA A C 1
ATOM 770 O O . ALA A 1 98 ? 29.425 11.878 -15.557 1.00 66.25 98 ALA A O 1
ATOM 771 N N . GLN A 1 99 ? 27.513 11.374 -14.503 1.00 60.09 99 GLN A N 1
ATOM 772 C CA . GLN A 1 99 ? 27.913 11.933 -13.208 1.00 60.09 99 GLN A CA 1
ATOM 773 C C . GLN A 1 99 ? 29.112 11.177 -12.602 1.00 60.09 99 GLN A C 1
ATOM 775 O O . GLN A 1 99 ? 30.045 11.811 -12.114 1.00 60.09 99 GLN A O 1
ATOM 780 N N . ALA A 1 100 ? 29.154 9.845 -12.714 1.00 55.81 100 ALA A N 1
ATOM 781 C CA . ALA A 1 100 ? 30.261 9.015 -12.230 1.00 55.81 100 ALA A CA 1
ATOM 782 C C . ALA A 1 100 ? 31.508 9.049 -13.143 1.00 55.81 100 ALA A C 1
ATOM 784 O O . ALA A 1 100 ? 32.642 9.111 -12.671 1.00 55.81 100 ALA A O 1
ATOM 785 N N . GLY A 1 101 ? 31.327 9.049 -14.464 1.00 47.81 101 GLY A N 1
ATOM 786 C CA . GLY A 1 101 ? 32.404 9.078 -15.459 1.00 47.81 101 GLY A CA 1
ATOM 787 C C . GLY A 1 101 ? 33.141 10.416 -15.496 1.00 47.81 101 GLY A C 1
ATOM 788 O O . GLY A 1 101 ? 34.342 10.462 -15.759 1.00 47.81 101 GLY A O 1
ATOM 789 N N . PHE A 1 102 ? 32.455 11.507 -15.152 1.00 46.41 102 PHE A N 1
ATOM 790 C CA . PHE A 1 102 ? 33.069 12.827 -15.023 1.00 46.41 102 PHE A CA 1
ATOM 791 C C . PHE A 1 102 ? 33.810 13.017 -13.686 1.00 46.41 102 PHE A C 1
ATOM 793 O O . PHE A 1 102 ? 34.710 13.858 -13.609 1.00 46.41 102 PHE A O 1
ATOM 800 N N . ALA A 1 103 ? 33.514 12.186 -12.676 1.00 45.84 103 ALA A N 1
ATOM 801 C CA . ALA A 1 103 ? 34.306 12.060 -11.450 1.00 45.84 103 ALA A CA 1
ATOM 802 C C . ALA A 1 103 ? 35.610 11.261 -11.673 1.00 45.84 103 ALA A C 1
ATOM 804 O O . ALA A 1 103 ? 36.634 11.581 -11.076 1.00 45.84 103 ALA A O 1
ATOM 805 N N . GLY A 1 104 ? 35.618 10.281 -12.589 1.00 46.25 104 GLY A N 1
ATOM 806 C CA . GLY A 1 104 ? 36.808 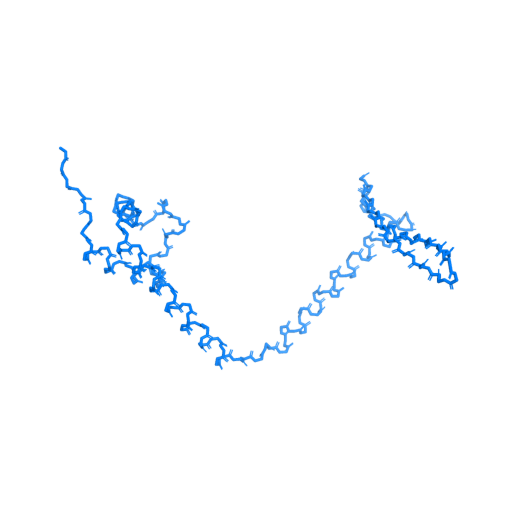9.478 -12.920 1.00 46.25 104 GLY A CA 1
ATOM 807 C C . GLY A 1 104 ? 37.850 10.163 -13.820 1.00 46.25 104 GLY A C 1
ATOM 808 O O . GLY A 1 104 ? 38.995 9.719 -13.872 1.00 46.25 104 GLY A O 1
ATOM 809 N N . LEU A 1 105 ? 37.485 11.243 -14.522 1.00 47.44 105 LEU A N 1
ATOM 810 C CA . LEU A 1 105 ? 38.379 11.975 -15.437 1.00 47.44 105 LEU A CA 1
ATOM 811 C C . LEU A 1 105 ? 38.745 13.391 -14.965 1.00 47.44 105 LEU A C 1
ATOM 813 O O . LEU A 1 105 ? 39.344 14.141 -15.732 1.00 47.44 105 LEU A O 1
ATOM 817 N N . ASN A 1 106 ? 38.396 13.773 -13.727 1.00 47.38 106 ASN A N 1
ATOM 818 C CA . ASN A 1 106 ? 38.607 15.130 -13.189 1.00 47.38 106 ASN A CA 1
ATOM 819 C C . ASN A 1 106 ? 38.130 16.238 -14.169 1.00 47.38 106 ASN A C 1
ATOM 821 O O . ASN A 1 106 ? 38.726 17.307 -14.288 1.00 47.38 106 ASN A O 1
ATOM 825 N N . LEU A 1 107 ? 37.071 15.889 -14.912 1.00 42.94 107 LEU A N 1
ATOM 826 C CA . LEU A 1 107 ? 36.417 16.549 -16.044 1.00 42.94 107 LEU A CA 1
ATOM 827 C C . LEU A 1 107 ? 35.626 17.831 -15.771 1.00 42.94 107 LEU A C 1
ATOM 829 O O . LEU A 1 107 ? 35.412 18.614 -16.688 1.00 42.94 107 LEU A O 1
ATOM 833 N N . GLY A 1 108 ? 35.108 17.992 -14.543 1.00 46.34 108 GLY A N 1
ATOM 834 C CA . GLY A 1 108 ? 34.125 19.031 -14.179 1.00 46.34 108 GLY A CA 1
ATOM 835 C C . GLY A 1 108 ? 32.736 18.543 -13.716 1.00 46.34 108 GLY A C 1
ATOM 836 O O . GLY A 1 108 ? 31.748 19.244 -13.938 1.00 46.34 108 GLY A O 1
ATOM 837 N N . GLY A 1 109 ? 32.614 17.346 -13.124 1.00 42.47 109 GLY A N 1
ATOM 838 C CA . GLY A 1 109 ? 31.369 16.911 -12.462 1.00 42.47 109 GLY A CA 1
ATOM 839 C C . GLY A 1 109 ? 31.185 17.689 -11.170 1.00 42.47 109 GLY A C 1
ATOM 840 O O . GLY A 1 109 ? 32.184 18.178 -10.645 1.00 42.47 109 GLY A O 1
ATOM 841 N N . LEU A 1 110 ? 29.944 17.853 -10.684 1.00 48.41 110 LEU A N 1
ATOM 842 C CA . LEU A 1 110 ? 29.680 18.598 -9.444 1.00 48.41 110 LEU A CA 1
ATOM 843 C C . LEU A 1 110 ? 30.721 18.222 -8.372 1.00 48.41 110 LEU A C 1
ATOM 845 O O . LEU A 1 110 ? 30.924 17.029 -8.133 1.00 48.41 110 LEU A O 1
ATOM 849 N N . PRO A 1 111 ? 31.404 19.208 -7.764 1.00 45.50 111 PRO A N 1
ATOM 850 C CA . PRO A 1 111 ? 32.440 18.920 -6.792 1.00 45.50 111 PRO A CA 1
ATOM 851 C C . PRO A 1 111 ? 31.782 18.250 -5.586 1.00 45.50 111 PRO A C 1
ATOM 853 O O . PRO A 1 111 ? 30.844 18.807 -5.018 1.00 45.50 111 PRO A O 1
ATOM 856 N N . GLY A 1 112 ? 32.279 17.066 -5.224 1.00 48.75 112 GLY A N 1
ATOM 857 C CA . GLY A 1 112 ? 32.007 16.487 -3.913 1.00 48.75 112 GLY A CA 1
ATOM 858 C C . GLY A 1 112 ? 30.844 15.505 -3.816 1.00 48.75 112 GLY A C 1
ATOM 859 O O . GLY A 1 112 ? 30.143 15.519 -2.826 1.00 48.75 112 GLY A O 1
ATOM 860 N N . VAL A 1 113 ? 30.574 14.648 -4.805 1.00 54.19 113 VAL A N 1
ATOM 861 C CA . VAL A 1 113 ? 29.849 13.397 -4.498 1.00 54.19 113 VAL A CA 1
ATOM 862 C C . VAL A 1 113 ? 30.442 12.255 -5.309 1.00 54.19 113 VAL A C 1
ATOM 864 O O . VAL A 1 113 ? 30.069 12.035 -6.461 1.00 54.19 113 VAL A O 1
ATOM 867 N N . SER A 1 114 ? 31.369 11.510 -4.709 1.00 56.94 114 SER A N 1
ATOM 868 C CA . SER A 1 114 ? 31.830 10.230 -5.253 1.00 56.94 114 SER A CA 1
ATOM 869 C C . SER A 1 114 ? 31.307 9.105 -4.362 1.00 56.94 114 SER A C 1
ATOM 871 O O . SER A 1 114 ? 31.515 9.120 -3.151 1.00 56.94 114 SER A O 1
ATOM 873 N N . THR A 1 115 ? 30.548 8.166 -4.938 1.00 60.56 115 THR A N 1
ATOM 874 C CA . THR A 1 115 ? 30.123 6.956 -4.221 1.00 60.56 115 THR A CA 1
ATOM 875 C C . THR A 1 115 ? 31.005 5.801 -4.671 1.00 60.56 115 THR A C 1
ATOM 877 O O . THR A 1 115 ? 30.907 5.362 -5.816 1.00 60.56 115 THR A O 1
ATOM 880 N N . GLN A 1 116 ? 31.874 5.318 -3.785 1.00 66.00 116 GLN A N 1
ATOM 881 C CA . GLN A 1 116 ? 32.725 4.156 -4.031 1.00 66.00 116 GLN A CA 1
ATOM 882 C C . GLN A 1 116 ? 32.144 2.941 -3.304 1.00 66.00 116 GLN A C 1
ATOM 884 O O . GLN A 1 116 ? 32.010 2.955 -2.082 1.00 66.00 116 GLN A O 1
ATOM 889 N N . VAL A 1 117 ? 31.829 1.875 -4.046 1.00 70.38 117 VAL A N 1
ATOM 890 C CA . VAL A 1 117 ? 31.396 0.587 -3.482 1.00 70.38 117 VAL A CA 1
ATOM 891 C C . VAL A 1 117 ? 32.545 -0.416 -3.590 1.00 70.38 117 VAL A C 1
ATOM 893 O O . VAL A 1 117 ? 32.907 -0.835 -4.688 1.00 70.38 117 VAL A O 1
ATOM 896 N N . THR A 1 118 ? 33.118 -0.812 -2.457 1.00 75.44 118 THR A N 1
ATOM 897 C CA . THR A 1 118 ? 34.164 -1.837 -2.363 1.00 75.44 118 THR A CA 1
ATOM 898 C C . THR A 1 118 ? 33.540 -3.137 -1.863 1.00 75.44 118 THR A C 1
ATOM 900 O O . THR A 1 118 ? 33.055 -3.205 -0.738 1.00 75.44 118 THR A O 1
ATOM 903 N N . THR A 1 119 ? 33.557 -4.186 -2.688 1.00 77.62 119 THR A N 1
ATOM 904 C CA . THR A 1 119 ? 33.125 -5.534 -2.275 1.00 77.62 119 THR A CA 1
ATOM 905 C C . THR A 1 119 ? 34.355 -6.395 -2.023 1.00 77.62 119 THR A C 1
ATOM 907 O O . THR A 1 119 ? 35.175 -6.573 -2.923 1.00 77.62 119 THR A O 1
ATOM 910 N N . THR A 1 120 ? 34.498 -6.916 -0.805 1.00 81.56 120 THR A N 1
ATOM 911 C CA . THR A 1 120 ? 35.625 -7.769 -0.404 1.00 81.56 120 THR A CA 1
ATOM 912 C C . THR A 1 120 ? 35.125 -9.169 -0.093 1.00 81.56 120 THR A C 1
ATOM 914 O O . THR A 1 120 ? 34.166 -9.336 0.659 1.00 81.56 120 THR A O 1
ATOM 917 N N . TYR A 1 121 ? 35.805 -10.169 -0.646 1.00 82.12 121 TYR A N 1
ATOM 918 C CA . TYR A 1 121 ? 35.557 -11.576 -0.359 1.00 82.12 121 TYR A CA 1
ATOM 919 C C . TYR A 1 121 ? 36.720 -12.115 0.476 1.00 82.12 121 TYR A C 1
ATOM 921 O O . TYR A 1 121 ? 37.876 -12.003 0.063 1.00 82.12 121 TYR A O 1
ATOM 929 N N . SER A 1 122 ? 36.421 -12.690 1.638 1.00 84.38 122 SER A N 1
ATOM 930 C CA . SER A 1 122 ? 37.382 -13.411 2.475 1.00 84.38 122 SER A CA 1
ATOM 931 C C . SER A 1 122 ? 37.025 -14.891 2.469 1.00 84.38 122 SER A C 1
ATOM 933 O O . SER A 1 122 ? 35.856 -15.243 2.598 1.00 84.38 122 SER A O 1
ATOM 935 N N . ARG A 1 123 ? 38.018 -15.763 2.282 1.00 87.19 123 ARG A N 1
ATOM 936 C CA . ARG A 1 123 ? 37.830 -17.216 2.269 1.00 87.19 123 ARG A CA 1
ATOM 937 C C . ARG A 1 123 ? 38.667 -17.837 3.372 1.00 87.19 123 ARG A C 1
ATOM 939 O O . ARG A 1 123 ? 39.892 -17.732 3.338 1.00 87.19 123 ARG A O 1
ATOM 946 N N . THR A 1 124 ? 38.006 -18.532 4.286 1.00 84.12 124 THR A N 1
ATOM 947 C CA . THR A 1 124 ? 38.656 -19.308 5.339 1.00 84.12 124 THR A CA 1
ATOM 948 C C . THR A 1 124 ? 38.415 -20.784 5.069 1.00 84.12 124 THR A C 1
ATOM 950 O O . THR A 1 124 ? 37.278 -21.235 4.959 1.00 84.12 124 THR A O 1
ATOM 953 N N . GLU A 1 125 ? 39.497 -21.543 4.927 1.00 85.00 125 GLU A N 1
ATOM 954 C CA . GLU A 1 125 ? 39.441 -22.994 4.760 1.00 85.00 125 GLU A CA 1
ATOM 955 C C . GLU A 1 125 ? 39.925 -23.665 6.042 1.00 85.00 125 GLU A C 1
ATOM 957 O O . GLU A 1 125 ? 41.052 -23.436 6.483 1.00 85.00 125 GLU A O 1
ATOM 962 N N . ILE A 1 126 ? 39.083 -24.506 6.634 1.00 78.56 126 ILE A N 1
ATOM 963 C CA . ILE A 1 126 ? 39.402 -25.252 7.849 1.00 78.56 126 ILE A CA 1
ATOM 964 C C . ILE A 1 126 ? 39.256 -26.733 7.526 1.00 78.56 126 ILE A C 1
ATOM 966 O O . ILE A 1 126 ? 38.176 -27.192 7.173 1.00 78.56 126 ILE A O 1
ATOM 970 N N . THR A 1 127 ? 40.346 -27.490 7.633 1.00 80.06 127 THR A N 1
ATOM 971 C CA . THR A 1 127 ? 40.307 -28.948 7.461 1.00 80.06 127 THR A CA 1
ATOM 972 C C . THR A 1 127 ? 40.398 -29.615 8.823 1.00 80.06 127 THR A C 1
ATOM 974 O O . THR A 1 127 ? 41.420 -29.487 9.497 1.00 80.06 127 THR A O 1
ATOM 977 N N . ILE A 1 128 ? 39.338 -30.315 9.225 1.00 80.56 128 ILE A N 1
ATOM 978 C CA . ILE A 1 128 ? 39.289 -31.101 10.464 1.00 80.56 128 ILE A CA 1
ATOM 979 C C . ILE A 1 128 ? 38.890 -32.528 10.084 1.00 80.56 128 ILE A C 1
ATOM 981 O O . ILE A 1 128 ? 37.947 -32.731 9.328 1.00 80.56 128 ILE A O 1
ATOM 985 N N . ASP A 1 129 ? 39.656 -33.512 10.557 1.00 73.94 129 ASP A N 1
ATOM 986 C CA . ASP A 1 129 ? 39.397 -34.950 10.370 1.00 73.94 129 ASP A CA 1
ATOM 987 C C . ASP A 1 129 ? 39.176 -35.411 8.911 1.00 73.94 129 ASP A C 1
ATOM 989 O O . ASP A 1 129 ? 38.470 -36.379 8.641 1.00 73.94 129 ASP A O 1
ATOM 993 N N . GLY A 1 130 ? 39.834 -34.747 7.953 1.00 78.31 130 GLY A N 1
ATOM 994 C CA . GLY A 1 130 ? 39.780 -35.093 6.526 1.00 78.31 130 GLY A CA 1
ATOM 995 C C . GLY A 1 130 ? 38.615 -34.465 5.757 1.00 78.31 130 GLY A C 1
ATOM 996 O O . GLY A 1 130 ? 38.536 -34.645 4.543 1.0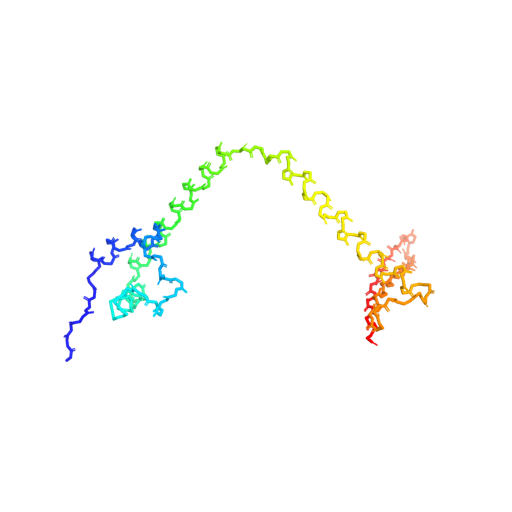0 78.31 130 GLY A O 1
ATOM 997 N N . GLU A 1 131 ? 37.761 -33.693 6.430 1.00 61.66 131 GLU A N 1
ATOM 998 C CA . GLU A 1 131 ? 36.718 -32.881 5.810 1.00 61.66 131 GLU A CA 1
ATOM 999 C C . GLU A 1 131 ? 37.162 -31.409 5.780 1.00 61.66 131 GLU A C 1
ATOM 1001 O O . GLU A 1 131 ? 37.547 -30.829 6.799 1.00 61.66 131 GLU A O 1
ATOM 1006 N N . THR A 1 132 ? 37.167 -30.804 4.588 1.00 83.75 132 THR A N 1
ATOM 1007 C CA . THR A 1 132 ? 37.537 -29.395 4.395 1.00 83.75 132 THR A CA 1
ATOM 1008 C C . THR A 1 132 ? 36.281 -28.539 4.358 1.00 83.75 132 THR A C 1
ATOM 1010 O O . THR A 1 132 ? 35.504 -28.595 3.406 1.00 83.75 132 THR A O 1
ATOM 1013 N N . HIS A 1 133 ? 36.105 -27.712 5.383 1.00 74.25 133 HIS A N 1
ATOM 1014 C CA . HIS A 1 133 ? 35.077 -26.689 5.430 1.00 74.25 133 HIS A CA 1
ATOM 1015 C C . HIS A 1 133 ? 35.599 -25.397 4.800 1.00 74.25 133 HIS A C 1
ATOM 1017 O O . HIS A 1 133 ? 36.673 -24.910 5.157 1.00 74.25 133 HIS A O 1
ATOM 1023 N N . VAL A 1 134 ? 34.841 -24.848 3.853 1.00 82.00 134 VAL A N 1
ATOM 1024 C CA . VAL A 1 134 ? 35.161 -23.592 3.174 1.00 82.00 134 VAL A CA 1
ATOM 1025 C C . VAL A 1 134 ? 34.095 -22.574 3.537 1.00 82.00 134 VAL A C 1
ATOM 1027 O O . VAL A 1 134 ? 32.948 -22.706 3.117 1.00 82.00 134 VAL A O 1
ATOM 1030 N N . GLU A 1 135 ? 34.492 -21.544 4.267 1.00 78.88 135 GLU A N 1
ATOM 1031 C CA . GLU A 1 135 ? 33.638 -20.413 4.602 1.00 78.88 135 GLU A CA 1
ATOM 1032 C C . GLU A 1 135 ? 34.047 -19.204 3.755 1.00 78.88 135 GLU A C 1
ATOM 1034 O O . GLU A 1 135 ? 35.232 -18.875 3.652 1.00 78.88 135 GLU A O 1
ATOM 1039 N N . ILE A 1 136 ? 33.072 -18.576 3.092 1.00 85.06 136 ILE A N 1
ATOM 1040 C CA . ILE A 1 136 ? 33.276 -17.365 2.291 1.00 85.06 136 ILE A CA 1
ATOM 1041 C C . ILE A 1 136 ? 32.475 -16.238 2.932 1.00 85.06 136 ILE A C 1
ATOM 1043 O O . ILE A 1 136 ? 31.246 -16.234 2.885 1.00 85.06 136 ILE A O 1
ATOM 1047 N N . GLU A 1 137 ? 33.175 -15.256 3.480 1.00 81.50 137 GLU A N 1
ATOM 1048 C CA . GLU A 1 137 ? 32.582 -14.029 3.994 1.00 81.50 137 GLU A CA 1
ATOM 1049 C C . GLU A 1 137 ? 32.600 -12.957 2.901 1.00 81.50 137 GLU A C 1
ATOM 1051 O O . GLU A 1 137 ? 33.629 -12.703 2.269 1.00 81.50 137 GLU A O 1
ATOM 1056 N N . THR A 1 138 ? 31.455 -12.311 2.675 1.00 86.19 138 THR A N 1
ATOM 1057 C CA . THR A 1 138 ? 31.331 -11.186 1.737 1.00 86.19 138 THR A CA 1
ATOM 1058 C C . THR A 1 138 ? 31.040 -9.912 2.514 1.00 86.19 138 THR A C 1
ATOM 1060 O O . THR A 1 138 ? 30.024 -9.823 3.201 1.00 86.19 138 THR A O 1
ATOM 1063 N N . SER A 1 139 ? 31.910 -8.913 2.382 1.00 79.31 139 SER A N 1
ATOM 1064 C CA . SER A 1 139 ? 31.745 -7.597 3.000 1.00 79.31 139 SER A CA 1
ATOM 1065 C C . SER A 1 139 ? 31.566 -6.519 1.935 1.00 79.31 139 SER A C 1
ATOM 1067 O O . SER A 1 139 ? 32.294 -6.496 0.940 1.00 79.31 139 SER A O 1
ATOM 1069 N N . HIS A 1 140 ? 30.602 -5.624 2.154 1.00 76.81 140 HIS A N 1
ATOM 1070 C CA . HIS A 1 140 ? 30.339 -4.473 1.294 1.00 76.81 140 HIS A CA 1
ATOM 1071 C C . HIS A 1 140 ? 30.653 -3.195 2.069 1.00 76.81 140 HIS A C 1
ATOM 1073 O O . HIS A 1 140 ? 30.063 -2.935 3.116 1.00 76.81 140 HIS A O 1
ATOM 1079 N N . GLU A 1 141 ? 31.557 -2.383 1.536 1.00 73.69 141 GLU A N 1
ATOM 1080 C CA . GLU A 1 141 ? 31.841 -1.043 2.031 1.00 73.69 141 GLU A CA 1
ATOM 1081 C C . GLU A 1 141 ? 31.347 -0.025 1.004 1.00 73.69 141 GLU A C 1
ATOM 1083 O O . GLU A 1 141 ? 31.747 -0.060 -0.158 1.00 73.69 141 GLU A O 1
ATOM 1088 N N . ILE A 1 142 ? 30.478 0.886 1.435 1.00 76.06 142 ILE A N 1
ATOM 1089 C CA . ILE A 1 142 ? 29.988 1.992 0.613 1.00 76.06 142 ILE A CA 1
ATOM 1090 C C . ILE A 1 142 ? 30.531 3.276 1.229 1.00 76.06 142 ILE A C 1
ATOM 1092 O O . ILE A 1 142 ? 30.202 3.606 2.369 1.00 76.06 142 ILE A O 1
ATOM 1096 N N . ARG A 1 143 ? 31.378 3.989 0.488 1.00 68.19 143 ARG A N 1
ATOM 1097 C CA . ARG A 1 143 ? 31.883 5.310 0.870 1.00 68.19 143 ARG A CA 1
ATOM 1098 C C . ARG A 1 143 ? 31.190 6.381 0.051 1.00 68.19 143 ARG A C 1
ATOM 1100 O O . ARG A 1 143 ? 31.050 6.233 -1.160 1.00 68.19 143 ARG A O 1
ATOM 1107 N N . HIS A 1 144 ? 30.796 7.451 0.728 1.00 62.06 144 HIS A N 1
ATOM 1108 C CA . HIS A 1 144 ? 30.280 8.669 0.121 1.00 62.06 144 HIS A CA 1
ATOM 1109 C C . HIS A 1 144 ? 31.235 9.805 0.489 1.00 62.06 144 HIS A C 1
ATOM 1111 O O . HIS A 1 144 ? 31.288 10.198 1.654 1.00 62.06 144 HIS A O 1
ATOM 1117 N N . ASP A 1 145 ? 31.999 10.297 -0.483 1.00 57.25 145 ASP A N 1
ATOM 1118 C CA . ASP A 1 145 ? 32.864 11.463 -0.295 1.00 57.25 145 ASP A CA 1
ATOM 1119 C C . ASP A 1 145 ? 32.112 12.717 -0.747 1.00 57.25 145 ASP A C 1
ATOM 1121 O O . ASP A 1 145 ? 31.739 12.808 -1.922 1.00 57.25 145 ASP A O 1
ATOM 1125 N N . PHE A 1 146 ? 31.869 13.623 0.211 1.00 52.47 146 PHE A N 1
ATOM 1126 C CA . PHE A 1 146 ? 31.219 14.927 0.031 1.00 52.47 146 PHE A CA 1
ATOM 1127 C C . PHE A 1 146 ? 32.211 16.047 -0.320 1.00 52.47 146 PHE A C 1
ATOM 1129 O O . PHE A 1 146 ? 33.399 15.927 0.058 1.00 52.47 146 PHE A O 1
#

Secondary structure (DSSP, 8-state):
-------HHHHHHHHHHHHTT-STTSS-TTSSS-HHHHHHHHHHHHH-HHHHHHHHHHHHHHHHHHHHHHHH--PPPPHHHHHHHHHHHHHHHHHHHHHHHHHHTTS---TT-EEEEEEEEEEEEEEETTEEEEEEEEEEEEEEE-

pLDDT: mean 72.5, std 15.2, range [36.94, 93.25]

Foldseek 3Di:
DDDPQDDLVNLLVCLVCVLVCVVVCPVPLPDDDPNVNSVNSVVCCVVPPVSVVSSVVVNVVVVVVVVVVVVVPPDPDPVVVVVVVVVVVVVVVVVVCVLAVCVVVVNDRDPWWDKDKDKDWDWDWDDDPNDIDIDIDIDIDIDTTD

Sequence (146 aa):
MNQNKVNCDQALAFITLILDGETSAVIDISQDFNSEFGESLTIHFQECSPCESEMAHEREVLNTLKKYMTNECCEQAPEELQQRLHEQTELLAAQMAAQAGFAGLNLGGLPGVSTQVTTTYSRTEITIDGETHVEIETSHEIRHDF

Radius of gyration: 29.62 Å; chains: 1; bounding box: 68×55×55 Å